Protein AF-W2S286-F1 (afdb_monomer)

InterPro domains:
  IPR004127 Prefoldin alpha-like [PF02996] (29-148)
  IPR004127 Prefoldin alpha-like [TIGR00293] (18-147)
  IPR009053 Prefoldin [G3DSA:1.10.287.370] (14-150)
  IPR011599 Prefoldin alpha subunit, archaea-type [PTHR12674] (9-150)

Radius of gyration: 32.37 Å; Cα contacts (8 Å, |Δi|>4): 115; chains: 1; bounding box: 88×22×100 Å

Sequence (169 aa):
MAQPSGQQQSVPLTSLPLQQLSQLQSRLSSELEHLSASYQRLRAAQSRFKDCIRSIKDGVESKTPENPLLIPLTPSLYVPARPPPSKPVTVLVDIGTGFYVEKSTSDATKFYDGKIEDLTKNLTQIEEVVRQKTDTLRAVEDGMRRKVVAGEGQDGGQAGRGAGDEGGD

Solvent-accessible surface area (backbone atoms only — not comparable to full-atom values): 10343 Å² total; per-residue (Å²): 139,86,82,82,80,81,76,84,74,79,76,58,71,84,78,57,56,68,71,59,52,51,54,50,45,55,51,51,53,52,52,48,52,56,49,51,56,48,48,53,52,53,51,53,50,40,50,52,40,53,50,52,43,48,44,44,50,66,54,51,72,67,47,44,91,93,46,51,36,71,44,71,82,47,102,87,42,69,46,80,44,65,83,61,95,90,55,85,74,66,42,78,42,78,80,54,98,89,44,70,44,82,31,47,58,69,57,46,39,54,52,38,52,51,53,40,52,54,49,48,55,53,46,56,52,49,53,52,52,49,49,55,51,52,54,51,45,51,54,49,53,54,42,47,53,54,49,52,61,59,53,62,69,70,75,77,80,83,86,83,82,78,85,84,82,83,85,88,134

Organism: Cyphellophora europaea (strain CBS 101466) (NCBI:txid1220924)

Secondary structure (DSSP, 8-state):
-PPPPPP-----TTTS-HHHHHHHHHHHHHHHHHHHHHHHHHHHHHHHHHHHHHHHIIIIIT-BTTBPEEEEEETTEEEEE---TTS--EEEEEEETTEEEEEEHHHHHHHHHHHHHHHHHHHHHHHHHHHHHHHHHHHHHHHHHHHHHHHHTSSSSSS----------

Structure (mmCIF, N/CA/C/O backbone):
data_AF-W2S286-F1
#
_entry.id   AF-W2S286-F1
#
loop_
_atom_site.group_PDB
_atom_site.id
_atom_site.type_symbol
_atom_site.label_atom_id
_atom_site.label_alt_id
_atom_site.label_comp_id
_atom_site.label_asym_id
_atom_site.label_entity_id
_atom_site.label_seq_id
_atom_site.pdbx_PDB_ins_code
_atom_site.Cartn_x
_atom_site.Cartn_y
_atom_site.Cartn_z
_atom_site.occupancy
_atom_site.B_iso_or_equiv
_atom_site.auth_seq_id
_atom_site.auth_comp_id
_atom_site.auth_asym_id
_atom_site.auth_atom_id
_atom_site.pdbx_PDB_model_num
ATOM 1 N N . MET A 1 1 ? 19.240 2.593 47.891 1.00 45.47 1 MET A N 1
ATOM 2 C CA . MET A 1 1 ? 17.801 2.575 48.230 1.00 45.47 1 MET A CA 1
ATOM 3 C C . MET A 1 1 ? 17.025 2.602 46.921 1.00 45.47 1 MET A C 1
ATOM 5 O O . MET A 1 1 ? 17.075 3.610 46.232 1.00 45.47 1 MET A O 1
ATOM 9 N N . ALA A 1 2 ? 16.441 1.469 46.526 1.00 41.22 2 ALA A N 1
ATOM 10 C CA . ALA A 1 2 ? 15.731 1.289 45.258 1.00 41.22 2 ALA A CA 1
ATOM 11 C C . ALA A 1 2 ? 14.219 1.435 45.487 1.00 41.22 2 ALA A C 1
ATOM 13 O O . ALA A 1 2 ? 13.681 0.814 46.402 1.00 41.22 2 ALA A O 1
ATOM 14 N N . GLN A 1 3 ? 13.555 2.270 44.687 1.00 45.91 3 GLN A N 1
ATOM 15 C CA . GLN A 1 3 ? 12.097 2.411 44.685 1.00 45.91 3 GLN A CA 1
ATOM 16 C C . GLN A 1 3 ? 11.481 1.305 43.812 1.00 45.91 3 GLN A C 1
ATOM 18 O O . GLN A 1 3 ? 12.006 1.047 42.725 1.00 45.91 3 GLN A O 1
ATOM 23 N N . PRO A 1 4 ? 10.399 0.643 44.254 1.00 49.09 4 PRO A N 1
ATOM 24 C CA . PRO A 1 4 ? 9.744 -0.388 43.469 1.00 49.09 4 PRO A CA 1
ATOM 25 C C . PRO A 1 4 ? 8.912 0.241 42.346 1.00 49.09 4 PRO A C 1
ATOM 27 O O . PRO A 1 4 ? 8.213 1.236 42.529 1.00 49.09 4 PRO A O 1
ATOM 30 N N . SER A 1 5 ? 9.017 -0.364 41.169 1.00 45.06 5 SER A N 1
ATOM 31 C CA . SER A 1 5 ? 8.290 -0.028 39.950 1.00 45.06 5 SER A CA 1
ATOM 32 C C . SER A 1 5 ? 6.776 -0.116 40.171 1.00 45.06 5 SER A C 1
ATOM 34 O O . SER A 1 5 ? 6.273 -1.127 40.659 1.00 45.06 5 SER A O 1
ATOM 36 N N . GLY A 1 6 ? 6.051 0.944 39.803 1.00 42.72 6 GLY A N 1
ATOM 37 C CA . GLY A 1 6 ? 4.594 0.990 39.863 1.00 42.72 6 GLY A CA 1
ATOM 38 C C . GLY A 1 6 ? 3.970 -0.106 39.002 1.00 42.72 6 GLY A C 1
ATOM 39 O O . GLY A 1 6 ? 4.143 -0.129 37.784 1.00 42.72 6 GLY A O 1
ATOM 40 N N . GLN A 1 7 ? 3.240 -1.012 39.649 1.00 43.69 7 GLN A N 1
ATOM 41 C CA . GLN A 1 7 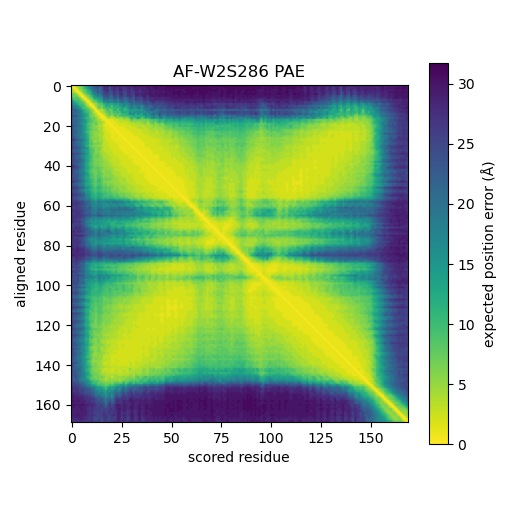? 2.336 -1.942 38.986 1.00 43.69 7 GLN A CA 1
ATOM 42 C C . GLN A 1 7 ? 1.332 -1.136 38.157 1.00 43.69 7 GLN A C 1
ATOM 44 O O . GLN A 1 7 ? 0.600 -0.306 38.697 1.00 43.69 7 GLN A O 1
ATOM 49 N N . GLN A 1 8 ? 1.292 -1.386 36.848 1.00 43.81 8 GLN A N 1
ATOM 50 C CA . GLN A 1 8 ? 0.193 -0.959 35.989 1.00 43.81 8 GLN A CA 1
ATOM 51 C C . GLN A 1 8 ? -1.094 -1.596 36.521 1.00 43.81 8 GLN A C 1
ATOM 53 O O . GLN A 1 8 ? -1.390 -2.759 36.257 1.00 43.81 8 GLN A O 1
ATOM 58 N N . GLN A 1 9 ? -1.839 -0.842 37.325 1.00 44.47 9 GLN A N 1
ATOM 59 C CA . GLN A 1 9 ? -3.163 -1.236 37.778 1.00 44.47 9 GLN A CA 1
ATOM 60 C C . GLN A 1 9 ? -4.091 -1.237 36.562 1.00 44.47 9 GLN A C 1
ATOM 62 O O . GLN A 1 9 ? -4.488 -0.185 36.062 1.00 44.47 9 GLN A O 1
ATOM 67 N N . SER A 1 10 ? -4.425 -2.427 36.064 1.00 51.88 10 SER A N 1
ATOM 68 C CA . SER A 1 10 ? -5.508 -2.609 35.104 1.00 51.88 10 SER A CA 1
ATOM 69 C C . SER A 1 10 ? -6.812 -2.190 35.784 1.00 51.88 10 SER A C 1
ATOM 71 O O . SER A 1 10 ? -7.353 -2.932 36.605 1.00 51.88 10 SER A O 1
ATOM 73 N N . VAL A 1 11 ? -7.287 -0.976 35.504 1.00 61.09 11 VAL A N 1
ATOM 74 C CA . VAL A 1 11 ? -8.554 -0.482 36.050 1.00 61.09 11 VAL A CA 1
ATOM 75 C C . VAL A 1 11 ? -9.685 -1.317 35.438 1.00 61.09 11 VAL A C 1
ATOM 77 O O . VAL A 1 11 ? -9.845 -1.306 34.215 1.00 61.09 11 VAL A O 1
ATOM 80 N N . PRO A 1 12 ? -10.458 -2.072 36.237 1.00 66.75 12 PRO A N 1
ATOM 81 C CA . PRO A 1 12 ? -11.530 -2.896 35.703 1.00 66.75 12 PRO A CA 1
ATOM 82 C C . PRO A 1 12 ? -12.611 -2.002 35.088 1.00 66.75 12 PRO A C 1
ATOM 84 O O . PRO A 1 12 ? -13.113 -1.087 35.731 1.00 66.75 12 PRO A O 1
ATOM 87 N N . LEU A 1 13 ? -13.014 -2.284 33.847 1.00 61.56 13 LEU A N 1
ATOM 88 C CA . LEU A 1 13 ? -14.015 -1.491 33.112 1.00 61.56 13 LEU A CA 1
ATOM 89 C C . LEU A 1 13 ? -15.363 -1.373 33.857 1.00 61.56 13 LEU A C 1
ATOM 91 O O . LEU A 1 13 ? -16.129 -0.439 33.631 1.00 61.56 13 LEU A O 1
ATOM 95 N N . THR A 1 14 ? -15.643 -2.292 34.784 1.00 65.12 14 THR A N 1
ATOM 96 C CA . THR A 1 14 ? -16.825 -2.282 35.656 1.00 65.12 14 THR A CA 1
ATOM 97 C C . THR A 1 14 ? -16.778 -1.217 36.755 1.00 65.12 14 THR A C 1
ATOM 99 O O . THR A 1 14 ? -17.837 -0.830 37.253 1.00 65.12 14 THR A O 1
ATOM 102 N N . SER A 1 15 ? -15.608 -0.684 37.124 1.00 68.94 15 SER A N 1
ATOM 103 C CA . SER A 1 15 ? -15.496 0.375 38.139 1.00 68.94 15 SER A CA 1
ATOM 104 C C . SER A 1 15 ? -15.662 1.789 37.568 1.00 68.94 15 SER A C 1
ATOM 106 O O . SER A 1 15 ? -15.934 2.718 38.325 1.00 68.94 15 SER A O 1
ATOM 108 N N . LEU A 1 16 ? -15.585 1.967 36.243 1.00 74.94 16 LEU A N 1
ATOM 109 C CA . LEU A 1 16 ? -15.643 3.286 35.599 1.00 74.94 16 LEU A CA 1
ATOM 110 C C . LEU A 1 16 ? -17.082 3.839 35.506 1.00 74.94 16 LEU A C 1
ATOM 112 O O . LEU A 1 16 ? -17.997 3.095 35.147 1.00 74.94 16 LEU A O 1
ATOM 116 N N . PRO A 1 17 ? -17.334 5.130 35.791 1.00 80.19 17 PRO A N 1
ATOM 117 C CA . PRO A 1 17 ? -18.625 5.779 35.558 1.00 80.19 17 PRO A CA 1
ATOM 118 C C . PRO A 1 17 ? -19.064 5.707 34.088 1.00 80.19 17 PRO A C 1
ATOM 120 O O . PRO A 1 17 ? -18.231 5.762 33.183 1.00 80.19 17 PRO A O 1
ATOM 123 N N . LEU A 1 18 ? -20.380 5.673 33.841 1.00 81.94 18 LEU A N 1
ATOM 124 C CA . LEU A 1 18 ? -20.951 5.586 32.488 1.00 81.94 18 LEU A CA 1
ATOM 125 C C . LEU A 1 18 ? -20.439 6.701 31.557 1.00 81.94 18 LEU A C 1
ATOM 127 O O . LEU A 1 18 ? -20.131 6.450 30.394 1.00 81.94 18 LEU A O 1
ATOM 131 N N . GLN A 1 19 ? -20.257 7.909 32.094 1.00 84.69 19 GLN A N 1
ATOM 132 C CA . GLN A 1 19 ? -19.736 9.049 31.340 1.00 84.69 19 GLN A CA 1
ATOM 133 C C . GLN A 1 19 ? -18.295 8.833 30.848 1.00 84.69 19 GLN A C 1
ATOM 135 O O . GLN A 1 19 ? -17.967 9.205 29.724 1.00 84.69 19 GLN A O 1
ATOM 140 N N . GLN A 1 20 ? -17.439 8.193 31.653 1.00 84.75 20 GLN A N 1
ATOM 141 C CA . GLN A 1 20 ? -16.059 7.885 31.259 1.00 84.75 20 GLN A CA 1
ATOM 142 C C . GLN A 1 20 ? -16.012 6.773 30.205 1.00 84.75 20 GLN A C 1
ATOM 144 O O . GLN A 1 20 ? -15.203 6.836 29.281 1.00 84.75 20 GLN A O 1
ATOM 149 N N . LEU A 1 21 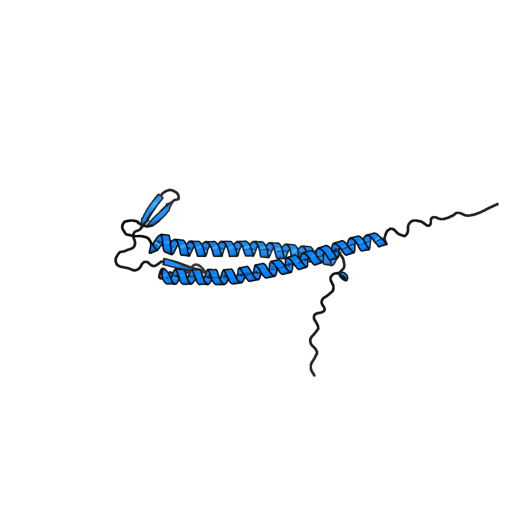? -16.913 5.790 30.298 1.00 85.19 21 LEU A N 1
ATOM 150 C CA . LEU A 1 21 ? -17.038 4.742 29.284 1.00 85.19 21 LEU A CA 1
ATOM 151 C C . LEU A 1 21 ? -17.507 5.308 27.933 1.00 85.19 21 LEU A C 1
ATOM 153 O O . LEU A 1 21 ? -16.978 4.909 26.902 1.00 85.19 21 LEU A O 1
ATOM 157 N N . SER A 1 22 ? -18.416 6.289 27.935 1.00 87.81 22 SER A N 1
ATOM 158 C CA . SER A 1 22 ? -18.890 6.964 26.714 1.00 87.81 22 SER A CA 1
ATOM 159 C C . SER A 1 22 ? -17.772 7.751 26.022 1.00 87.81 22 SER A C 1
ATOM 161 O O . SER A 1 22 ? -17.562 7.641 24.813 1.00 87.81 22 SER A O 1
ATOM 163 N N . GLN A 1 23 ? -16.974 8.486 26.802 1.00 90.69 23 GLN A N 1
ATOM 164 C CA . GLN A 1 23 ? -15.796 9.188 26.283 1.00 90.69 23 GLN A CA 1
ATOM 165 C C . GLN A 1 23 ? -14.761 8.214 25.703 1.00 90.69 23 GLN A C 1
ATOM 167 O O . GLN A 1 23 ? -14.206 8.466 24.631 1.00 90.69 23 GLN A O 1
ATOM 172 N N . LEU A 1 24 ? -14.523 7.086 26.383 1.00 90.56 24 LEU A N 1
ATOM 173 C CA . LEU A 1 24 ? -13.614 6.046 25.908 1.00 90.56 24 LEU A CA 1
ATOM 174 C C . LEU A 1 24 ? -14.119 5.393 24.614 1.00 90.56 24 LEU A C 1
ATOM 176 O O . LEU A 1 24 ? -13.327 5.206 23.693 1.00 90.56 24 LEU A O 1
ATOM 180 N N . GLN A 1 25 ? -15.418 5.099 24.520 1.00 91.38 25 GLN A N 1
ATOM 181 C CA . GLN A 1 25 ? -16.049 4.572 23.309 1.00 91.38 25 GLN A CA 1
ATOM 182 C C . GLN A 1 25 ? -15.828 5.520 22.123 1.00 91.38 25 GLN A C 1
ATOM 184 O O . GLN A 1 25 ? -15.304 5.099 21.097 1.00 91.38 25 GLN A O 1
ATOM 189 N N . SER A 1 26 ? -16.154 6.808 22.281 1.00 93.56 26 SER A N 1
ATOM 190 C CA . SER A 1 26 ? -15.985 7.820 21.228 1.00 93.56 26 SER A CA 1
ATOM 191 C C . SER A 1 26 ? -14.535 7.912 20.738 1.00 93.56 26 SER A C 1
ATOM 193 O O . SER A 1 26 ? -14.268 7.882 19.533 1.00 93.56 26 SER A O 1
ATOM 195 N N . ARG A 1 27 ? -13.576 7.925 21.672 1.00 93.56 27 ARG A N 1
ATOM 196 C CA . ARG A 1 27 ? -12.146 7.929 21.347 1.00 93.56 27 ARG A CA 1
ATOM 197 C C . ARG A 1 27 ? -11.726 6.680 20.571 1.00 93.56 27 ARG A C 1
ATOM 199 O O . ARG A 1 27 ? -11.043 6.802 19.558 1.00 93.56 27 ARG A O 1
ATOM 206 N N . LEU A 1 28 ? -12.116 5.494 21.037 1.00 93.94 28 LEU A N 1
ATOM 207 C CA . LEU A 1 28 ? -11.775 4.231 20.378 1.00 93.94 28 LEU A CA 1
ATOM 208 C C . LEU A 1 28 ? -12.375 4.150 18.969 1.00 93.94 28 LEU A C 1
ATOM 210 O O . LEU A 1 28 ? -11.688 3.708 18.051 1.00 93.94 28 LEU A O 1
ATOM 214 N N . SER A 1 29 ? -13.606 4.629 18.779 1.00 93.25 29 SER A N 1
ATOM 215 C CA . SER A 1 29 ? -14.253 4.700 17.465 1.00 93.25 29 SER A CA 1
ATOM 216 C C . SER A 1 29 ? -13.501 5.619 16.500 1.00 93.25 29 SER A C 1
ATOM 218 O O . SER A 1 29 ? -13.201 5.209 15.380 1.00 93.25 29 SER A O 1
ATOM 220 N N . SER A 1 30 ? -13.123 6.824 16.942 1.00 96.00 30 SER A N 1
ATOM 221 C CA . SER A 1 30 ? -12.327 7.754 16.128 1.00 96.00 30 SER A CA 1
ATOM 222 C C . SER A 1 30 ? -10.953 7.171 15.776 1.00 96.00 30 SER A C 1
ATOM 224 O O . SER A 1 30 ? -10.529 7.220 14.622 1.00 96.00 30 SER A O 1
ATOM 226 N N . GLU A 1 31 ? -10.264 6.550 16.738 1.00 95.06 31 GLU A N 1
ATOM 227 C CA . GLU A 1 31 ? -8.978 5.895 16.482 1.00 95.06 31 GLU A CA 1
ATOM 228 C C . GLU A 1 31 ? -9.113 4.747 15.464 1.00 95.06 31 GLU A C 1
ATOM 230 O O . GLU A 1 31 ? -8.276 4.626 14.568 1.00 95.06 31 GLU A O 1
ATOM 235 N N . LEU A 1 32 ? -10.170 3.931 15.552 1.00 95.50 32 LEU A N 1
ATOM 236 C CA . LEU A 1 32 ? -10.440 2.863 14.583 1.00 95.50 32 LEU A CA 1
ATOM 237 C C . LEU A 1 32 ? -10.700 3.406 13.175 1.00 95.50 32 LEU A C 1
ATOM 239 O O . LEU A 1 32 ? -10.174 2.852 12.207 1.00 95.50 32 LEU A O 1
ATOM 243 N N . GLU A 1 33 ? -11.451 4.499 13.045 1.00 95.44 33 GLU A N 1
ATOM 244 C CA . GLU A 1 33 ? -11.685 5.159 11.758 1.00 95.44 33 GLU A CA 1
ATOM 245 C C . GLU A 1 33 ? -10.368 5.659 11.142 1.00 95.44 33 GLU A C 1
ATOM 247 O O . GLU A 1 33 ? -10.063 5.370 9.980 1.00 95.44 33 GLU A O 1
ATOM 252 N N . HIS A 1 34 ? -9.528 6.323 11.941 1.00 95.81 34 HIS A N 1
ATOM 253 C CA . HIS A 1 34 ? -8.212 6.787 11.505 1.00 95.81 34 HIS A CA 1
ATOM 254 C C . HIS A 1 34 ? -7.286 5.639 11.075 1.00 95.81 34 HIS A C 1
ATOM 256 O O . HIS A 1 34 ? -6.588 5.752 10.056 1.00 95.81 34 HIS A O 1
ATOM 262 N N . LEU A 1 35 ? -7.268 4.528 11.819 1.00 95.00 35 LEU A N 1
ATOM 263 C CA . LEU A 1 35 ? -6.467 3.352 11.469 1.00 95.00 35 LEU A CA 1
ATOM 264 C C . LEU A 1 35 ? -6.987 2.681 10.195 1.00 95.00 35 LEU A C 1
ATOM 266 O O . LEU A 1 35 ? -6.186 2.352 9.322 1.00 95.00 35 LEU A O 1
ATOM 270 N N . SER A 1 36 ? -8.305 2.552 10.042 1.00 92.19 36 SER A N 1
ATOM 271 C CA . SER A 1 36 ? -8.932 1.994 8.839 1.00 92.19 36 SER A CA 1
ATOM 272 C C . SER A 1 36 ? -8.608 2.827 7.593 1.00 92.19 36 SER A C 1
ATOM 274 O O . SER A 1 36 ? -8.134 2.299 6.584 1.00 92.19 36 SER A O 1
ATOM 276 N N . ALA A 1 37 ? -8.732 4.156 7.674 1.00 94.69 37 ALA A N 1
ATOM 277 C CA . ALA A 1 37 ? -8.355 5.051 6.580 1.00 94.69 37 ALA A CA 1
ATOM 278 C C . ALA A 1 37 ? -6.855 4.962 6.238 1.00 94.69 37 ALA A C 1
ATOM 280 O O . ALA A 1 37 ? -6.451 5.069 5.077 1.00 94.69 37 ALA A O 1
ATOM 281 N N . SER A 1 38 ? -5.999 4.765 7.241 1.00 95.25 38 SER A N 1
ATOM 282 C CA . SER A 1 38 ? -4.554 4.590 7.042 1.00 95.25 38 SER A CA 1
ATOM 283 C C . SER A 1 38 ? -4.225 3.245 6.395 1.00 95.25 38 SER A C 1
ATOM 285 O O . SER A 1 38 ? -3.426 3.207 5.459 1.00 95.25 38 SER A O 1
ATOM 287 N N . TYR A 1 39 ? -4.905 2.174 6.805 1.00 95.06 39 TYR A N 1
ATOM 288 C CA . TYR A 1 39 ? -4.810 0.856 6.184 1.00 95.06 39 TYR A CA 1
ATOM 289 C C . TYR A 1 39 ? -5.135 0.919 4.687 1.00 95.06 39 TYR A C 1
ATOM 291 O O . TYR A 1 39 ? -4.338 0.473 3.862 1.00 95.06 39 TYR A O 1
ATOM 299 N N . GLN A 1 40 ? -6.254 1.552 4.317 1.00 95.31 40 GLN A N 1
ATOM 300 C CA . GLN A 1 40 ? -6.654 1.680 2.911 1.00 95.31 40 GLN A CA 1
ATOM 301 C C . GLN A 1 40 ? -5.621 2.448 2.078 1.00 95.31 40 GLN A C 1
ATOM 303 O O . GLN A 1 40 ? -5.278 2.032 0.970 1.00 95.31 40 GLN A O 1
ATOM 308 N N . ARG A 1 41 ? -5.057 3.535 2.623 1.00 95.12 41 ARG A N 1
ATOM 309 C CA . ARG A 1 41 ? -3.997 4.305 1.949 1.00 95.12 41 ARG A CA 1
ATOM 310 C C . ARG A 1 41 ? -2.734 3.473 1.719 1.00 95.12 41 ARG A C 1
ATOM 312 O O . ARG A 1 41 ? -2.195 3.481 0.613 1.00 95.12 41 ARG A O 1
ATOM 319 N N . LEU A 1 42 ? -2.283 2.725 2.726 1.00 95.31 42 LEU A N 1
ATOM 320 C CA . LEU A 1 42 ? -1.110 1.852 2.606 1.00 95.31 42 LEU A CA 1
ATOM 321 C C . LEU A 1 42 ? -1.364 0.692 1.638 1.00 95.31 42 LEU A C 1
ATOM 323 O O . LEU A 1 42 ? -0.485 0.336 0.852 1.00 95.31 42 LEU A O 1
ATOM 327 N N . ARG A 1 43 ? -2.581 0.140 1.629 1.00 95.50 43 ARG A N 1
ATOM 328 C CA . ARG A 1 43 ? -2.966 -0.917 0.694 1.00 95.50 43 ARG A CA 1
ATOM 329 C C . ARG A 1 43 ? -2.982 -0.420 -0.750 1.00 95.50 43 ARG A C 1
ATOM 331 O O . ARG A 1 43 ? -2.455 -1.099 -1.631 1.00 95.50 43 ARG A O 1
ATOM 338 N N . ALA A 1 44 ? -3.516 0.777 -0.985 1.00 96.06 44 ALA A N 1
ATOM 339 C CA . ALA A 1 44 ? -3.477 1.421 -2.293 1.00 96.06 44 ALA A CA 1
ATOM 340 C C . ALA A 1 44 ? -2.033 1.682 -2.757 1.00 96.06 44 ALA A C 1
ATOM 342 O O . ALA A 1 44 ? -1.702 1.400 -3.908 1.00 96.06 44 ALA A O 1
ATOM 343 N N . ALA A 1 45 ? -1.153 2.149 -1.864 1.00 95.06 45 ALA A N 1
ATOM 344 C CA . ALA A 1 45 ? 0.270 2.324 -2.167 1.00 95.06 45 ALA A CA 1
ATOM 345 C C . ALA A 1 45 ? 0.951 0.994 -2.541 1.00 95.06 45 ALA A C 1
ATOM 347 O O . ALA A 1 45 ? 1.680 0.932 -3.529 1.00 95.06 45 ALA A O 1
ATOM 348 N N . GLN A 1 46 ? 0.651 -0.089 -1.816 1.00 95.81 46 GLN A N 1
ATOM 349 C CA . GLN A 1 46 ? 1.171 -1.420 -2.134 1.00 95.81 46 GLN A CA 1
ATOM 350 C C . GLN A 1 46 ? 0.727 -1.886 -3.530 1.00 95.81 46 GLN A C 1
ATOM 352 O O . GLN A 1 46 ? 1.532 -2.450 -4.270 1.00 95.81 46 GLN A O 1
ATOM 357 N N . SER A 1 47 ? -0.537 -1.643 -3.903 1.00 96.81 47 SER A N 1
ATOM 358 C CA . SER A 1 47 ? -1.033 -1.954 -5.251 1.00 96.81 47 SER A CA 1
ATOM 359 C C . SER A 1 47 ? -0.256 -1.184 -6.312 1.00 96.81 47 SER A C 1
ATOM 361 O O . SER A 1 47 ? 0.240 -1.790 -7.254 1.00 96.81 47 SER A O 1
ATOM 363 N N . ARG A 1 48 ? -0.050 0.124 -6.110 1.00 96.19 48 ARG A N 1
ATOM 364 C CA . ARG A 1 48 ? 0.709 0.957 -7.052 1.00 96.19 48 ARG A CA 1
ATOM 365 C C . ARG A 1 48 ? 2.136 0.452 -7.255 1.00 96.19 48 ARG A C 1
ATOM 367 O O . ARG A 1 48 ? 2.592 0.402 -8.388 1.00 96.19 48 ARG A O 1
ATOM 374 N N . PHE A 1 49 ? 2.830 0.017 -6.201 1.00 95.81 49 PHE A N 1
ATOM 375 C CA . PHE A 1 49 ? 4.171 -0.564 -6.357 1.00 95.81 49 PHE A CA 1
ATOM 376 C C . PHE A 1 49 ? 4.160 -1.895 -7.118 1.00 95.81 49 PHE A C 1
ATOM 378 O O . PHE A 1 49 ? 5.049 -2.136 -7.934 1.00 95.81 49 PHE A O 1
ATOM 385 N N . LYS A 1 50 ? 3.136 -2.736 -6.925 1.00 95.94 50 LYS A N 1
ATOM 386 C CA . LYS A 1 50 ? 2.953 -3.954 -7.736 1.00 95.94 50 LYS A CA 1
ATOM 387 C C . LYS A 1 50 ? 2.707 -3.615 -9.207 1.00 95.94 50 LYS A C 1
ATOM 389 O O . LYS A 1 50 ? 3.263 -4.277 -10.083 1.00 95.94 50 LYS A O 1
ATOM 394 N N . ASP A 1 51 ? 1.928 -2.572 -9.474 1.00 95.44 51 ASP A N 1
ATOM 395 C CA . ASP A 1 51 ? 1.662 -2.089 -10.829 1.00 95.44 51 ASP A CA 1
ATOM 396 C C . ASP A 1 51 ? 2.927 -1.504 -11.479 1.00 95.44 51 ASP A C 1
ATOM 398 O O . ASP A 1 51 ? 3.163 -1.738 -12.664 1.00 95.44 51 ASP A O 1
ATOM 402 N N . CYS A 1 52 ? 3.798 -0.829 -10.716 1.00 94.06 52 CYS A N 1
ATOM 403 C CA . CYS A 1 52 ? 5.114 -0.390 -11.195 1.00 94.06 52 CYS A CA 1
ATOM 404 C C . CYS A 1 52 ? 5.986 -1.577 -11.629 1.00 94.06 52 CYS A C 1
ATOM 406 O O . CYS A 1 52 ? 6.566 -1.539 -12.712 1.00 94.06 52 CYS A O 1
ATOM 408 N N . ILE A 1 53 ? 6.037 -2.655 -10.838 1.00 94.38 53 ILE A N 1
ATOM 409 C CA . ILE A 1 53 ? 6.791 -3.869 -11.200 1.00 94.38 53 ILE A CA 1
ATOM 410 C C . ILE A 1 53 ? 6.238 -4.492 -12.486 1.00 94.38 53 ILE A C 1
ATOM 412 O O . ILE A 1 53 ? 7.011 -4.837 -13.381 1.00 94.38 53 ILE A O 1
ATOM 416 N N . ARG A 1 54 ? 4.909 -4.615 -12.608 1.00 93.38 54 ARG A N 1
ATOM 417 C CA . ARG A 1 54 ? 4.271 -5.106 -13.843 1.00 93.38 54 ARG A CA 1
ATOM 418 C C . ARG A 1 54 ? 4.594 -4.210 -15.034 1.00 93.38 54 ARG A C 1
ATOM 420 O O . ARG A 1 54 ? 4.947 -4.710 -16.092 1.00 93.38 54 ARG A O 1
ATOM 427 N N . SER A 1 55 ? 4.554 -2.893 -14.845 1.00 90.75 55 SER A N 1
ATOM 428 C CA . SER A 1 55 ? 4.876 -1.917 -15.891 1.00 90.75 55 SER A CA 1
ATOM 429 C C . SER A 1 55 ? 6.327 -2.027 -16.362 1.00 90.75 55 SER A C 1
ATOM 431 O O . SER A 1 55 ? 6.588 -1.864 -17.548 1.00 90.75 55 SER A O 1
ATOM 433 N N . ILE A 1 56 ? 7.270 -2.350 -15.474 1.00 90.44 56 ILE A N 1
ATOM 434 C CA . ILE A 1 56 ? 8.666 -2.606 -15.855 1.00 90.44 56 ILE A CA 1
ATOM 435 C C . ILE A 1 56 ? 8.763 -3.900 -16.677 1.00 90.44 56 ILE A C 1
ATOM 437 O O . ILE A 1 56 ? 9.288 -3.881 -17.788 1.00 90.44 56 ILE A O 1
ATOM 441 N N . LYS A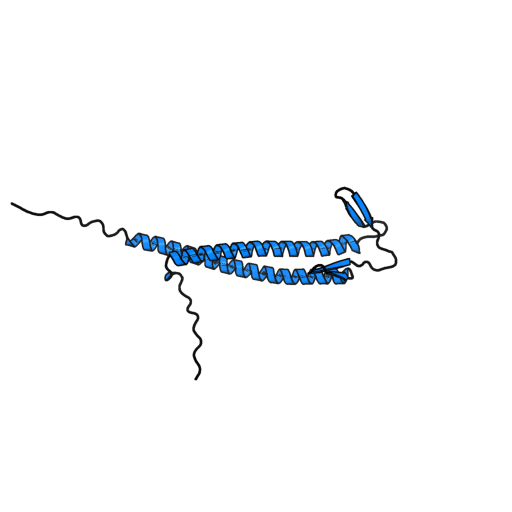 1 57 ? 8.206 -5.008 -16.179 1.00 88.25 57 LYS A N 1
ATOM 442 C CA . LYS A 1 57 ? 8.299 -6.320 -16.844 1.00 88.25 57 LYS A CA 1
ATOM 443 C C . LYS A 1 57 ? 7.584 -6.338 -18.199 1.00 88.25 57 LYS A C 1
ATOM 445 O O . LYS A 1 57 ? 8.175 -6.648 -19.232 1.00 88.25 57 LYS A O 1
ATOM 450 N N . ASP A 1 58 ? 6.319 -5.934 -18.214 1.00 85.00 58 ASP A N 1
ATOM 451 C CA . ASP A 1 58 ? 5.459 -6.027 -19.395 1.00 85.00 58 ASP A CA 1
ATOM 452 C C . ASP A 1 58 ? 5.596 -4.795 -20.297 1.00 85.00 58 ASP A C 1
ATOM 454 O O . ASP A 1 58 ? 5.470 -4.883 -21.519 1.00 85.00 58 ASP A O 1
ATOM 458 N N . GLY A 1 59 ? 5.844 -3.623 -19.718 1.00 79.50 59 GLY A N 1
ATOM 459 C CA . GLY A 1 59 ? 5.914 -2.362 -20.454 1.00 79.50 59 GLY A CA 1
ATOM 460 C C . GLY A 1 59 ? 7.303 -2.031 -20.986 1.00 79.50 59 GLY A C 1
ATOM 461 O O . GLY A 1 59 ? 7.393 -1.324 -21.985 1.00 79.50 59 GLY A O 1
ATOM 462 N N . VAL A 1 60 ? 8.371 -2.541 -20.368 1.00 80.62 60 VAL A N 1
ATOM 463 C CA . VAL A 1 60 ? 9.749 -2.172 -20.723 1.00 80.62 60 VAL A CA 1
ATOM 464 C C . VAL A 1 60 ? 10.547 -3.386 -21.187 1.00 80.62 60 VAL A C 1
ATOM 466 O O . VAL A 1 60 ? 11.035 -3.389 -22.314 1.00 80.62 60 VAL A O 1
ATOM 469 N N . GLU A 1 61 ? 10.642 -4.434 -20.366 1.00 79.88 61 GLU A N 1
ATOM 470 C CA . GLU A 1 61 ? 11.480 -5.607 -20.670 1.00 79.88 61 GLU A CA 1
ATOM 471 C C . GLU A 1 61 ? 10.917 -6.461 -21.815 1.00 79.88 61 GLU A C 1
ATOM 473 O O . GLU A 1 61 ? 11.679 -6.992 -22.618 1.00 79.88 61 GLU A O 1
ATOM 478 N N . SER A 1 62 ? 9.589 -6.567 -21.932 1.00 76.19 62 SER A N 1
ATOM 479 C CA . SER A 1 62 ? 8.944 -7.375 -22.980 1.00 76.19 62 SER A CA 1
ATOM 480 C C . SER A 1 62 ? 8.882 -6.703 -24.364 1.00 76.19 62 SER A C 1
ATOM 482 O O . SER A 1 62 ? 8.371 -7.294 -25.321 1.00 76.19 62 SER A O 1
ATOM 484 N N . LYS A 1 63 ? 9.353 -5.453 -24.491 1.00 78.31 63 LYS A N 1
ATOM 485 C CA . LYS A 1 63 ? 9.223 -4.667 -25.726 1.00 78.31 63 LYS A CA 1
ATOM 486 C C . LYS A 1 63 ? 10.393 -4.888 -26.668 1.00 78.31 63 LYS A C 1
ATOM 488 O O . LYS A 1 63 ? 11.557 -4.873 -26.283 1.00 78.31 63 LYS A O 1
ATOM 493 N N . THR A 1 64 ? 10.056 -5.053 -27.939 1.00 71.50 64 THR A N 1
ATOM 494 C CA . THR A 1 64 ? 10.997 -5.314 -29.029 1.00 71.50 64 THR A CA 1
ATOM 495 C C . THR A 1 64 ? 10.894 -4.201 -30.075 1.00 71.50 64 THR A C 1
ATOM 497 O O . THR A 1 64 ? 9.932 -3.430 -30.057 1.00 71.50 64 THR A O 1
ATOM 500 N N . PRO A 1 65 ? 11.841 -4.092 -31.023 1.00 71.12 65 PRO A N 1
ATOM 501 C CA . PRO A 1 65 ? 11.726 -3.136 -32.129 1.00 71.12 65 PRO A CA 1
ATOM 502 C C . PRO A 1 65 ? 10.424 -3.282 -32.942 1.00 71.12 65 PRO A C 1
ATOM 504 O O . PRO A 1 65 ? 9.890 -2.282 -33.423 1.00 71.12 65 PRO A O 1
ATOM 507 N N . GLU A 1 66 ? 9.906 -4.512 -33.035 1.00 77.44 66 GLU A N 1
ATOM 508 C CA . GLU A 1 66 ? 8.653 -4.882 -33.710 1.00 77.44 66 GLU A CA 1
ATOM 509 C C . GLU A 1 66 ? 7.400 -4.560 -32.868 1.00 77.44 66 GLU A C 1
ATOM 511 O O . GLU A 1 66 ? 6.312 -4.394 -33.412 1.00 77.44 66 GLU A O 1
ATOM 516 N N . ASN A 1 67 ? 7.542 -4.439 -31.542 1.00 81.88 67 ASN A N 1
ATOM 517 C CA . ASN A 1 67 ? 6.462 -4.117 -30.605 1.00 81.88 67 ASN A CA 1
ATOM 518 C C . ASN A 1 67 ? 6.853 -2.917 -29.721 1.00 81.88 67 ASN A C 1
ATOM 520 O O . ASN A 1 67 ? 7.271 -3.110 -28.572 1.00 81.88 67 ASN A O 1
ATOM 524 N N . PRO A 1 68 ? 6.764 -1.680 -30.250 1.00 83.81 68 PRO A N 1
ATOM 525 C CA . PRO A 1 68 ? 7.183 -0.483 -29.533 1.00 83.81 68 PRO A CA 1
ATOM 526 C C . PRO A 1 68 ? 6.288 -0.188 -28.323 1.00 83.81 68 PRO A C 1
ATOM 528 O O . PRO A 1 68 ? 5.095 -0.493 -28.306 1.00 83.81 68 PRO A O 1
ATOM 531 N N . LEU A 1 69 ? 6.855 0.475 -27.316 1.00 86.50 69 LEU A N 1
ATOM 532 C CA . LEU A 1 69 ? 6.102 0.993 -26.178 1.00 86.50 69 LEU A CA 1
ATOM 533 C C . LEU A 1 69 ? 5.301 2.222 -26.616 1.00 86.50 69 LEU A C 1
ATOM 535 O O . LEU A 1 69 ? 5.875 3.172 -27.130 1.00 86.50 69 LEU A O 1
ATOM 539 N N . LEU A 1 70 ? 3.988 2.245 -26.403 1.00 88.50 70 LEU A N 1
ATOM 540 C CA . LEU A 1 70 ? 3.170 3.421 -26.707 1.00 88.50 70 LEU A CA 1
ATOM 541 C C . LEU A 1 70 ? 3.093 4.342 -25.489 1.00 88.50 70 LEU A C 1
ATOM 543 O O . LEU A 1 70 ? 2.575 3.948 -24.445 1.00 88.50 70 LEU A O 1
ATOM 547 N N . ILE A 1 71 ? 3.582 5.572 -25.634 1.00 88.69 71 ILE A N 1
ATOM 548 C CA . ILE A 1 71 ? 3.547 6.589 -24.581 1.00 88.69 71 ILE A CA 1
ATOM 549 C C . ILE A 1 71 ? 2.403 7.569 -24.878 1.00 88.69 71 ILE A C 1
ATOM 551 O O . ILE A 1 71 ? 2.387 8.156 -25.965 1.00 88.69 71 ILE A O 1
ATOM 555 N N . PRO A 1 72 ? 1.445 7.765 -23.954 1.00 92.19 72 PRO A N 1
ATOM 556 C CA . PRO A 1 72 ? 0.392 8.758 -24.129 1.00 92.19 72 PRO A CA 1
ATOM 557 C C . PRO A 1 72 ? 0.966 10.177 -24.031 1.00 92.19 72 PRO A C 1
ATOM 559 O O . PRO A 1 72 ? 1.619 10.518 -23.047 1.00 92.19 72 PRO A O 1
ATOM 562 N N . LEU A 1 73 ? 0.686 11.018 -25.029 1.00 91.38 73 LEU A N 1
ATOM 563 C CA . LEU A 1 73 ? 0.900 12.470 -24.954 1.00 91.38 73 LEU A CA 1
ATOM 564 C C . LEU A 1 73 ? -0.348 13.191 -24.438 1.00 91.38 73 LEU A C 1
ATOM 566 O O . LEU A 1 73 ? -0.253 14.180 -23.717 1.00 91.38 73 LEU A O 1
ATOM 570 N N . THR A 1 74 ? -1.524 12.685 -24.812 1.00 94.56 74 THR A N 1
ATOM 571 C CA . THR A 1 74 ? -2.841 13.151 -24.363 1.00 94.56 74 THR A CA 1
ATOM 572 C C . THR A 1 74 ? -3.760 11.936 -24.178 1.00 94.56 74 THR A C 1
ATOM 574 O O . THR A 1 74 ? -3.393 10.837 -24.601 1.00 94.56 74 THR A O 1
ATOM 577 N N . PRO A 1 75 ? -4.973 12.090 -23.612 1.00 91.75 75 PRO A N 1
ATOM 578 C CA . P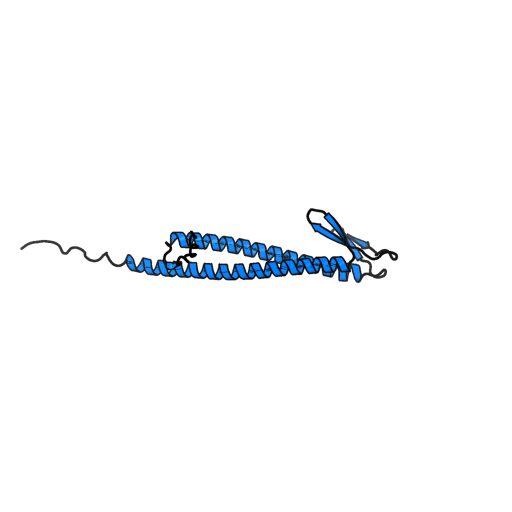RO A 1 75 ? -5.918 10.977 -23.476 1.00 91.75 75 PRO A CA 1
ATOM 579 C C . PRO A 1 75 ? -6.294 10.267 -24.790 1.00 91.75 75 PRO A C 1
ATOM 581 O O . PRO A 1 75 ? -6.841 9.169 -24.746 1.00 91.75 75 PRO A O 1
ATOM 584 N N . SER A 1 76 ? -6.027 10.872 -25.953 1.00 93.88 76 SER A N 1
ATOM 585 C CA . SER A 1 76 ? -6.385 10.316 -27.268 1.00 93.88 76 SER A CA 1
ATOM 586 C C . SER A 1 76 ? -5.212 10.226 -28.251 1.00 93.88 76 SER A C 1
ATOM 588 O O . SER A 1 76 ? -5.420 9.832 -29.395 1.00 93.88 76 SER A O 1
ATOM 590 N N . LEU A 1 77 ? -3.988 10.578 -27.840 1.00 95.44 77 LEU A N 1
ATOM 591 C CA . LEU A 1 77 ? -2.806 10.570 -28.705 1.00 95.44 77 LEU A CA 1
ATOM 592 C C . LEU A 1 77 ? -1.662 9.805 -28.043 1.00 95.44 77 LEU A C 1
ATOM 594 O O . LEU A 1 77 ? -1.219 10.162 -26.952 1.00 95.44 77 LEU A O 1
ATOM 598 N N . TYR A 1 78 ? -1.148 8.801 -28.748 1.00 93.56 78 TYR A N 1
ATOM 599 C CA . TYR A 1 78 ? -0.040 7.958 -28.308 1.00 93.56 78 TYR A CA 1
ATOM 600 C C . TYR A 1 78 ? 1.097 8.016 -29.325 1.00 93.56 78 TYR A C 1
ATOM 602 O O . TYR A 1 78 ? 0.855 8.022 -30.531 1.00 93.56 78 TYR A O 1
ATOM 610 N N . VAL A 1 79 ? 2.336 8.024 -28.838 1.00 92.56 79 VAL A N 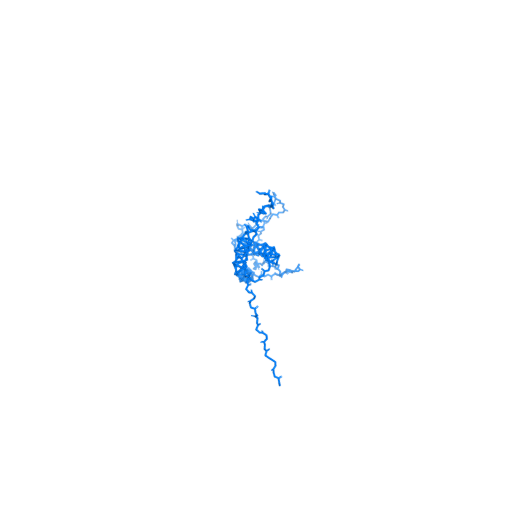1
ATOM 611 C CA . VAL A 1 79 ? 3.545 8.014 -29.670 1.00 92.56 79 VAL A CA 1
ATOM 612 C C . VAL A 1 79 ? 4.353 6.747 -29.386 1.00 92.56 79 VAL A C 1
ATOM 614 O O . VAL A 1 79 ? 4.544 6.401 -28.217 1.00 92.56 79 VAL A O 1
ATOM 617 N N . PRO A 1 80 ? 4.836 6.037 -30.421 1.00 89.06 80 PRO A N 1
ATOM 618 C CA . PRO A 1 80 ? 5.688 4.874 -30.233 1.00 89.06 80 PRO A CA 1
ATOM 619 C C . PRO A 1 80 ? 7.092 5.275 -29.765 1.00 89.06 80 PRO A C 1
ATOM 621 O O . PRO A 1 80 ? 7.780 6.069 -30.402 1.00 89.06 80 PRO A O 1
ATOM 624 N N . ALA A 1 81 ? 7.538 4.655 -28.683 1.00 84.00 81 ALA A N 1
ATOM 625 C CA . ALA A 1 81 ? 8.885 4.704 -28.149 1.00 84.00 81 ALA A CA 1
ATOM 626 C C . ALA A 1 81 ? 9.571 3.352 -28.369 1.00 84.00 81 ALA A C 1
ATOM 628 O O . ALA A 1 81 ? 9.029 2.288 -28.060 1.00 84.00 81 ALA A O 1
ATOM 629 N N . ARG A 1 82 ? 10.784 3.400 -28.921 1.00 80.06 82 ARG A N 1
ATOM 630 C CA . ARG A 1 82 ? 11.620 2.222 -29.162 1.00 80.06 82 ARG A CA 1
ATOM 631 C C . ARG A 1 82 ? 12.866 2.324 -28.289 1.00 80.06 82 ARG A C 1
ATOM 633 O O . ARG A 1 82 ? 13.531 3.361 -28.346 1.00 80.06 82 ARG A O 1
ATOM 640 N N . PRO 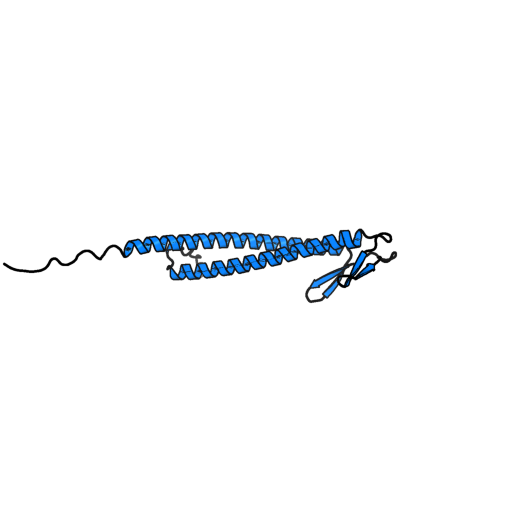A 1 83 ? 13.191 1.294 -27.493 1.00 70.44 83 PRO A N 1
ATOM 641 C CA . PRO A 1 83 ? 14.426 1.304 -26.729 1.00 70.44 83 PRO A CA 1
ATOM 642 C C . PRO A 1 83 ? 15.636 1.375 -27.680 1.00 70.44 83 PRO A C 1
ATOM 644 O O . PRO A 1 83 ? 15.618 0.748 -28.745 1.00 70.44 83 PRO A O 1
ATOM 647 N N . PRO A 1 84 ? 16.675 2.162 -27.344 1.00 68.81 84 PRO A N 1
ATOM 648 C CA . PRO A 1 84 ? 17.860 2.281 -28.181 1.00 68.81 84 PRO A CA 1
ATOM 649 C C . PRO A 1 84 ? 18.603 0.935 -28.250 1.00 68.81 84 PRO A C 1
ATOM 651 O O . PRO A 1 84 ? 18.821 0.311 -27.214 1.00 68.81 84 PRO A O 1
ATOM 654 N N . PRO A 1 85 ? 19.058 0.493 -29.436 1.00 66.75 85 PRO A N 1
ATOM 655 C CA . PRO A 1 85 ? 19.658 -0.834 -29.614 1.00 66.75 85 PRO A CA 1
ATOM 656 C C . PRO A 1 85 ? 21.018 -1.011 -28.916 1.00 66.75 85 PRO A C 1
ATOM 658 O O . PRO A 1 85 ? 21.477 -2.134 -28.744 1.00 66.75 85 PRO A O 1
ATOM 661 N N . SER A 1 86 ? 21.683 0.083 -28.533 1.00 66.94 86 SER A N 1
ATOM 662 C CA . SER A 1 86 ? 23.060 0.094 -28.023 1.00 66.94 86 SER A CA 1
ATOM 663 C C . SER A 1 86 ? 23.185 0.319 -26.513 1.00 66.94 86 SER A C 1
ATOM 665 O O . SER A 1 86 ? 24.307 0.378 -26.008 1.00 66.94 86 SER A O 1
ATOM 667 N N . LYS A 1 87 ? 22.073 0.470 -25.779 1.00 68.25 87 LYS A N 1
ATOM 668 C CA . LYS A 1 87 ? 22.092 0.716 -24.329 1.00 68.25 87 LYS A CA 1
ATOM 669 C C . LYS A 1 87 ? 21.086 -0.171 -23.598 1.00 68.25 87 LYS A C 1
ATOM 671 O O . LYS A 1 87 ? 19.993 -0.388 -24.119 1.00 68.25 87 LYS A O 1
ATOM 676 N N . PRO A 1 88 ? 21.424 -0.654 -22.389 1.00 74.25 88 PRO A N 1
ATOM 677 C CA . PRO A 1 88 ? 20.453 -1.329 -21.545 1.00 74.25 88 PRO A CA 1
ATOM 678 C C . PRO A 1 88 ? 19.331 -0.355 -21.190 1.00 74.25 88 PRO A C 1
ATOM 680 O O . PRO A 1 88 ? 19.575 0.832 -20.963 1.00 74.25 88 PRO A O 1
ATOM 683 N N . VAL A 1 89 ? 18.099 -0.857 -21.156 1.00 81.00 89 VAL A N 1
ATOM 684 C CA . VAL A 1 89 ? 16.953 -0.027 -20.800 1.00 81.00 89 VAL A CA 1
ATOM 685 C C . VAL A 1 89 ? 16.996 0.260 -19.305 1.00 81.00 89 VAL A C 1
ATOM 687 O O . VAL A 1 89 ? 17.078 -0.651 -18.481 1.00 81.00 89 VAL A O 1
ATOM 690 N N . THR A 1 90 ? 16.958 1.539 -18.963 1.00 88.31 90 THR A N 1
ATOM 691 C CA . THR A 1 90 ? 16.912 2.025 -17.588 1.00 88.31 90 THR A CA 1
ATOM 692 C C . THR A 1 90 ? 15.570 2.688 -17.319 1.00 88.31 90 THR A C 1
ATOM 694 O O . THR A 1 90 ? 14.849 3.095 -18.234 1.00 88.31 90 THR A O 1
ATOM 697 N N . VAL A 1 91 ? 15.209 2.762 -16.043 1.00 90.62 91 VAL A N 1
ATOM 698 C CA . VAL A 1 91 ? 13.974 3.393 -15.579 1.00 90.62 91 VAL A CA 1
ATOM 699 C C . VAL A 1 91 ? 14.299 4.430 -14.515 1.00 90.62 91 VAL A C 1
ATOM 701 O O . VAL A 1 91 ? 15.195 4.236 -13.692 1.00 90.62 91 VAL A O 1
ATOM 704 N N . LEU A 1 92 ? 13.562 5.540 -14.525 1.00 93.06 92 LEU A N 1
ATOM 705 C CA . LEU A 1 92 ? 13.612 6.513 -13.441 1.00 93.06 92 LEU A CA 1
ATOM 706 C C . LEU A 1 92 ? 12.711 6.032 -12.306 1.00 93.06 92 LEU A C 1
ATOM 708 O O . LEU A 1 92 ? 11.523 5.786 -12.506 1.00 93.06 92 LEU A O 1
ATOM 712 N N . VAL A 1 93 ? 13.279 5.926 -11.111 1.00 94.69 93 VAL A N 1
ATOM 713 C CA . VAL A 1 93 ? 12.568 5.533 -9.894 1.00 94.69 93 VAL A CA 1
ATOM 714 C C . VAL A 1 93 ? 12.503 6.726 -8.950 1.00 94.69 93 VAL A C 1
ATOM 716 O O . VAL A 1 93 ? 13.539 7.282 -8.587 1.00 94.69 93 VAL A O 1
ATOM 719 N N . ASP A 1 94 ? 11.288 7.101 -8.548 1.00 93.38 94 ASP A N 1
ATOM 720 C CA . ASP A 1 94 ? 11.052 8.088 -7.491 1.00 93.38 94 ASP A CA 1
ATOM 721 C C . ASP A 1 94 ? 11.471 7.503 -6.136 1.00 93.38 94 ASP A C 1
ATOM 723 O O . ASP A 1 94 ? 10.979 6.449 -5.716 1.00 93.38 94 ASP A O 1
ATOM 727 N N . ILE A 1 95 ? 12.392 8.185 -5.459 1.00 91.75 95 ILE A N 1
ATOM 728 C CA . ILE A 1 95 ? 12.862 7.807 -4.121 1.00 91.75 95 ILE A CA 1
ATOM 729 C C . ILE A 1 95 ? 12.233 8.658 -3.007 1.00 91.75 95 ILE A C 1
ATOM 731 O O . ILE A 1 95 ? 12.464 8.378 -1.829 1.00 91.75 95 ILE A O 1
ATOM 735 N N . GLY A 1 96 ? 11.420 9.656 -3.360 1.00 87.56 96 GLY A N 1
ATOM 736 C CA . GLY A 1 96 ? 10.782 10.604 -2.455 1.00 87.56 96 GLY A CA 1
ATOM 737 C C . GLY A 1 96 ? 11.329 12.027 -2.580 1.00 87.56 96 GLY A C 1
ATOM 738 O O . GLY A 1 96 ? 12.325 12.295 -3.251 1.00 87.56 96 GLY A O 1
ATOM 739 N N . THR A 1 97 ? 10.631 12.967 -1.929 1.00 90.88 97 THR A N 1
ATOM 740 C CA . THR A 1 97 ? 10.972 14.405 -1.863 1.00 90.88 97 THR A CA 1
ATOM 741 C C . THR A 1 97 ? 11.246 15.070 -3.223 1.00 90.88 97 THR A C 1
ATOM 743 O O . THR A 1 97 ? 11.948 16.073 -3.286 1.00 90.88 97 THR A O 1
ATOM 746 N N . GLY A 1 98 ? 10.696 14.520 -4.311 1.00 91.25 98 GLY A N 1
ATOM 747 C CA . GLY A 1 98 ? 10.867 15.036 -5.672 1.00 91.25 98 GLY A CA 1
ATOM 748 C C . GLY A 1 98 ? 12.152 14.597 -6.382 1.00 91.25 98 GLY A C 1
ATOM 749 O O . GLY A 1 98 ? 12.464 15.156 -7.432 1.00 91.25 98 GLY A O 1
ATOM 750 N N . PHE A 1 99 ? 12.893 13.621 -5.847 1.00 94.94 99 PHE A N 1
ATOM 751 C CA . PHE A 1 99 ? 14.114 13.109 -6.470 1.00 94.94 99 PHE A CA 1
ATOM 752 C C . PHE A 1 99 ? 13.873 11.789 -7.195 1.00 94.94 99 PHE A C 1
ATOM 754 O O . PHE A 1 99 ? 13.222 10.877 -6.686 1.00 94.94 99 PHE A O 1
ATOM 761 N N . TYR A 1 100 ? 14.494 11.673 -8.367 1.00 95.31 100 TYR A N 1
ATOM 762 C CA . TYR A 1 100 ? 14.461 10.479 -9.198 1.00 95.31 100 TYR A CA 1
ATOM 763 C C . TYR A 1 100 ? 15.873 9.950 -9.393 1.00 95.31 100 TYR A C 1
ATOM 765 O O . TYR A 1 100 ? 16.814 10.718 -9.591 1.00 95.31 100 TYR A O 1
ATOM 773 N N . VAL A 1 101 ? 16.011 8.630 -9.360 1.00 94.94 101 VAL A N 1
ATOM 774 C CA . VAL A 1 101 ? 17.277 7.942 -9.609 1.00 94.94 101 VAL A CA 1
ATOM 775 C C . VAL A 1 101 ? 17.097 6.992 -10.779 1.00 94.94 101 VAL A C 1
ATOM 777 O O . VAL A 1 101 ? 16.137 6.224 -10.826 1.00 94.94 101 VAL A O 1
ATOM 780 N N . GLU A 1 102 ? 18.035 7.035 -11.717 1.00 94.25 102 GLU A N 1
ATOM 781 C CA . GLU A 1 102 ? 18.100 6.074 -12.810 1.00 94.25 102 GLU A CA 1
ATOM 782 C C . GLU A 1 102 ? 18.556 4.709 -12.276 1.00 94.25 102 GLU A C 1
ATOM 784 O O . GLU A 1 102 ? 19.574 4.596 -11.587 1.00 94.25 102 GLU A O 1
ATOM 789 N N . LYS A 1 103 ? 17.780 3.663 -12.560 1.00 93.81 103 LYS A N 1
ATOM 790 C CA . LYS A 1 103 ? 18.065 2.283 -12.154 1.00 93.81 103 LYS A CA 1
ATOM 791 C C . LYS A 1 103 ? 17.910 1.332 -13.332 1.00 93.81 103 LYS A C 1
ATOM 793 O O . LYS A 1 103 ? 17.133 1.576 -14.255 1.00 93.81 103 LYS A O 1
ATOM 798 N N . SER A 1 104 ? 18.623 0.210 -13.267 1.00 93.31 104 SER A N 1
ATOM 799 C CA . SER A 1 104 ? 18.329 -0.944 -14.116 1.00 93.31 104 SER A CA 1
ATOM 800 C C . SER A 1 104 ? 16.925 -1.479 -13.805 1.00 93.31 104 SER A C 1
ATOM 802 O O . SER A 1 104 ? 16.418 -1.307 -12.691 1.00 93.31 104 SER A O 1
ATOM 804 N N . THR A 1 105 ? 16.294 -2.162 -14.759 1.00 91.38 105 THR A N 1
ATOM 805 C CA . THR A 1 105 ? 14.974 -2.780 -14.548 1.00 91.38 105 THR A CA 1
ATOM 806 C C . THR A 1 105 ? 14.989 -3.798 -13.401 1.00 91.38 105 THR A C 1
ATOM 808 O O . THR A 1 105 ? 14.060 -3.840 -12.587 1.00 91.38 105 THR A O 1
ATOM 811 N N . SER A 1 106 ? 16.087 -4.548 -13.252 1.00 93.06 106 SER A N 1
ATOM 812 C CA . SER A 1 106 ? 16.277 -5.491 -12.150 1.00 93.06 106 SER A CA 1
ATOM 813 C C . SER A 1 106 ? 16.384 -4.802 -10.790 1.00 93.06 106 SER A C 1
ATOM 815 O O . SER A 1 106 ? 15.770 -5.255 -9.823 1.00 93.06 106 SER A O 1
ATOM 817 N N . ASP A 1 107 ? 17.132 -3.699 -10.691 1.00 94.69 107 ASP A N 1
ATOM 818 C CA . ASP A 1 107 ? 17.301 -2.990 -9.416 1.00 94.69 107 ASP A CA 1
ATOM 819 C C . ASP A 1 107 ? 16.058 -2.188 -9.039 1.00 94.69 107 ASP A C 1
ATOM 821 O O . ASP A 1 107 ? 15.736 -2.071 -7.857 1.00 94.69 107 ASP A O 1
ATOM 825 N N . ALA A 1 108 ? 15.331 -1.667 -10.028 1.00 94.94 108 ALA A N 1
ATOM 826 C CA . ALA A 1 108 ? 14.029 -1.049 -9.818 1.00 94.94 108 ALA A CA 1
ATOM 827 C C . ALA A 1 108 ? 13.006 -2.070 -9.298 1.00 94.94 108 ALA A C 1
ATOM 829 O O . ALA A 1 108 ? 12.298 -1.786 -8.334 1.00 94.94 108 ALA A O 1
ATOM 830 N N . THR A 1 109 ? 12.982 -3.280 -9.866 1.00 94.94 109 THR A N 1
ATOM 831 C CA . THR A 1 109 ? 12.115 -4.368 -9.385 1.00 94.94 109 THR A CA 1
ATOM 832 C C . THR A 1 109 ? 12.420 -4.705 -7.925 1.00 94.94 109 THR A C 1
ATOM 834 O O . THR A 1 109 ? 11.520 -4.645 -7.091 1.00 94.94 109 THR A O 1
ATOM 837 N N . LYS A 1 110 ? 13.698 -4.928 -7.581 1.00 96.44 110 LYS A N 1
ATOM 838 C CA . LYS A 1 110 ? 14.128 -5.177 -6.191 1.00 96.44 110 LYS A CA 1
ATOM 839 C C . LYS A 1 110 ? 13.753 -4.037 -5.242 1.00 96.44 110 LYS A C 1
ATOM 841 O O . LYS A 1 110 ? 13.359 -4.285 -4.106 1.00 96.44 110 LYS A O 1
ATOM 846 N N . PHE A 1 111 ? 13.879 -2.789 -5.693 1.00 95.88 111 PHE A N 1
ATOM 847 C CA . PHE A 1 111 ? 13.500 -1.623 -4.900 1.00 95.88 111 PHE A CA 1
ATOM 848 C C . PHE A 1 111 ? 12.003 -1.629 -4.566 1.00 95.88 111 PHE A C 1
ATOM 850 O O . PHE A 1 111 ? 11.637 -1.459 -3.402 1.00 95.88 111 PHE A O 1
ATOM 857 N N . TYR A 1 112 ? 11.140 -1.858 -5.559 1.00 96.31 112 TYR A N 1
ATOM 858 C CA . TYR A 1 112 ? 9.696 -1.921 -5.334 1.00 96.31 112 TYR A CA 1
ATOM 859 C C . TYR A 1 112 ? 9.280 -3.147 -4.516 1.00 96.31 112 TYR A C 1
ATOM 861 O O . TYR A 1 112 ? 8.407 -3.012 -3.660 1.00 96.31 112 TYR A O 1
ATOM 869 N N . ASP A 1 113 ? 9.925 -4.302 -4.703 1.00 97.06 113 ASP A N 1
ATOM 870 C CA . ASP A 1 113 ? 9.693 -5.491 -3.873 1.00 97.06 113 ASP A CA 1
ATOM 871 C C . ASP A 1 113 ? 10.003 -5.211 -2.395 1.00 97.06 113 ASP A C 1
ATOM 873 O O . ASP A 1 113 ? 9.174 -5.497 -1.531 1.00 97.06 113 ASP A O 1
ATOM 877 N N . GLY A 1 114 ? 11.128 -4.547 -2.101 1.00 97.12 114 GLY A N 1
ATOM 878 C CA . GLY A 1 114 ? 11.458 -4.114 -0.739 1.00 97.12 114 GLY A CA 1
ATOM 879 C C . GLY A 1 114 ? 10.406 -3.165 -0.151 1.00 97.12 114 GLY A C 1
ATOM 880 O O . GLY A 1 114 ? 9.948 -3.357 0.974 1.00 97.12 114 GLY A O 1
ATOM 881 N N . LYS A 1 115 ? 9.925 -2.188 -0.935 1.00 95.81 115 LYS A N 1
ATOM 882 C CA . LYS A 1 115 ? 8.837 -1.289 -0.502 1.00 95.81 115 LYS A CA 1
ATOM 883 C C . LYS A 1 115 ? 7.523 -2.026 -0.245 1.00 95.81 115 LYS A C 1
ATOM 885 O O . LYS A 1 115 ? 6.787 -1.665 0.674 1.00 95.81 115 LYS A O 1
ATOM 890 N N . ILE A 1 116 ? 7.205 -3.040 -1.048 1.00 96.88 116 ILE A N 1
ATOM 891 C CA . ILE A 1 116 ? 6.026 -3.887 -0.842 1.00 96.88 116 ILE A CA 1
ATOM 892 C C . ILE A 1 116 ? 6.174 -4.691 0.447 1.00 96.88 116 ILE A C 1
ATOM 894 O O . ILE A 1 116 ? 5.198 -4.800 1.190 1.00 96.88 116 ILE A O 1
ATOM 898 N N . GLU A 1 117 ? 7.356 -5.236 0.729 1.00 97.44 117 GLU A N 1
ATOM 899 C CA . GLU A 1 117 ? 7.629 -5.976 1.961 1.00 97.44 117 GLU A CA 1
ATOM 900 C C . GLU A 1 117 ? 7.460 -5.081 3.198 1.00 97.44 117 GLU A C 1
ATOM 902 O O . GLU A 1 117 ? 6.718 -5.439 4.116 1.00 97.44 117 GLU A O 1
ATOM 907 N N . ASP A 1 118 ? 8.050 -3.883 3.184 1.00 95.94 118 ASP A N 1
ATOM 908 C CA . ASP A 1 118 ? 7.914 -2.890 4.257 1.00 95.94 118 ASP A CA 1
ATOM 909 C C . ASP A 1 118 ? 6.445 -2.512 4.497 1.00 95.94 118 ASP A C 1
ATOM 911 O O . ASP A 1 118 ? 5.955 -2.529 5.629 1.00 95.94 118 ASP A O 1
ATOM 915 N N . LEU A 1 119 ? 5.700 -2.225 3.422 1.00 96.12 119 LEU A N 1
ATOM 916 C CA . LEU A 1 119 ? 4.269 -1.938 3.519 1.00 96.12 119 LEU A CA 1
ATOM 917 C C . LEU A 1 119 ? 3.472 -3.134 4.039 1.00 96.12 119 LEU A C 1
ATOM 919 O O . LEU A 1 119 ? 2.520 -2.941 4.787 1.00 96.12 119 LEU A O 1
ATOM 923 N N . THR A 1 120 ? 3.844 -4.358 3.664 1.00 96.19 120 THR A N 1
ATOM 924 C CA . THR A 1 120 ? 3.169 -5.574 4.136 1.00 96.19 120 THR A CA 1
ATOM 925 C C . THR A 1 120 ? 3.329 -5.722 5.644 1.00 96.19 120 THR A C 1
ATOM 927 O O . THR A 1 120 ? 2.333 -5.926 6.330 1.00 96.19 120 THR A O 1
ATOM 930 N N . LYS A 1 121 ? 4.546 -5.528 6.170 1.00 96.75 121 LYS A N 1
ATOM 931 C CA . LYS A 1 121 ? 4.813 -5.544 7.618 1.00 96.75 121 LYS A CA 1
ATOM 932 C C . LYS A 1 121 ? 3.965 -4.501 8.351 1.00 96.75 121 LYS A C 1
ATOM 934 O O . LYS A 1 121 ? 3.310 -4.830 9.338 1.00 96.75 121 LYS A O 1
ATOM 939 N N . ASN A 1 122 ? 3.910 -3.274 7.830 1.00 94.75 122 ASN A N 1
ATOM 940 C CA . ASN A 1 122 ? 3.102 -2.199 8.414 1.00 94.75 122 ASN A CA 1
ATOM 941 C C . ASN A 1 122 ? 1.596 -2.513 8.378 1.00 94.75 122 ASN A C 1
ATOM 943 O O . ASN A 1 122 ? 0.888 -2.248 9.347 1.00 94.75 122 ASN A O 1
ATOM 947 N N . LEU A 1 123 ? 1.097 -3.092 7.281 1.00 95.62 123 LEU A N 1
ATOM 948 C CA . LEU A 1 123 ? -0.306 -3.495 7.154 1.00 95.62 123 LEU A CA 1
ATOM 949 C C . LEU A 1 123 ? -0.672 -4.581 8.172 1.00 95.62 123 LEU A C 1
ATOM 951 O O . LEU A 1 123 ? -1.686 -4.434 8.847 1.00 95.62 123 LEU A O 1
ATOM 955 N N . THR A 1 124 ? 0.161 -5.613 8.340 1.00 95.94 124 THR A N 1
ATOM 956 C CA . THR A 1 124 ? -0.065 -6.667 9.345 1.00 95.94 124 THR A CA 1
ATOM 957 C C . THR A 1 124 ? -0.095 -6.101 10.766 1.00 95.94 124 THR A C 1
ATOM 959 O O . THR A 1 124 ? -0.968 -6.463 11.552 1.00 95.94 124 THR A O 1
ATOM 962 N N . GLN A 1 125 ? 0.804 -5.167 11.093 1.00 95.00 125 GLN A N 1
ATOM 963 C CA . GLN A 1 125 ? 0.795 -4.497 12.399 1.00 95.00 125 GLN A CA 1
ATOM 964 C C . GLN A 1 125 ? -0.497 -3.700 12.622 1.00 95.00 125 GLN A C 1
ATOM 966 O O . GLN A 1 125 ? -1.096 -3.775 13.693 1.00 95.00 125 GLN A O 1
ATOM 971 N N . ILE A 1 126 ? -0.961 -2.958 11.612 1.00 94.56 126 ILE A N 1
ATOM 972 C CA . ILE A 1 126 ? -2.213 -2.198 11.714 1.00 94.56 126 ILE A CA 1
ATOM 973 C C . ILE A 1 126 ? -3.412 -3.138 11.863 1.00 94.56 126 ILE A C 1
ATOM 975 O O . ILE A 1 126 ? -4.280 -2.857 12.683 1.00 94.56 126 ILE A O 1
ATOM 979 N N . GLU A 1 127 ? -3.464 -4.250 11.127 1.00 93.69 127 GLU A N 1
ATOM 980 C CA . GLU A 1 127 ? -4.529 -5.256 11.268 1.00 93.69 127 GLU A CA 1
ATOM 981 C C . GLU A 1 127 ? -4.613 -5.796 12.697 1.00 93.69 127 GLU A C 1
ATOM 983 O O . GLU A 1 127 ? -5.705 -5.884 13.263 1.00 93.69 127 GLU A O 1
ATOM 988 N N . GLU A 1 128 ? -3.468 -6.102 13.312 1.00 95.31 128 GLU A N 1
ATOM 989 C CA . GLU A 1 128 ? -3.421 -6.561 14.697 1.00 95.31 128 GLU A CA 1
ATOM 990 C C . GLU A 1 128 ? -3.924 -5.488 15.674 1.00 95.31 128 GLU A C 1
ATOM 992 O O . GLU A 1 128 ? -4.772 -5.775 16.524 1.00 95.31 128 GLU A O 1
ATOM 997 N N . VAL A 1 129 ? -3.470 -4.240 15.525 1.00 94.62 129 VAL A N 1
ATOM 998 C CA . VAL A 1 129 ? -3.903 -3.128 16.387 1.00 94.62 129 VAL A CA 1
ATOM 999 C C . VAL A 1 129 ? -5.397 -2.839 16.216 1.00 94.62 129 VAL A C 1
ATOM 1001 O O . VAL A 1 129 ? -6.099 -2.621 17.205 1.00 94.62 129 VAL A O 1
ATOM 1004 N N . VAL A 1 130 ? -5.913 -2.867 14.983 1.00 93.62 130 VAL A N 1
ATOM 1005 C CA . VAL A 1 130 ? -7.347 -2.702 14.697 1.00 93.62 130 VAL A CA 1
ATOM 1006 C C . VAL A 1 130 ? -8.154 -3.810 15.364 1.00 93.62 130 VAL A C 1
ATOM 1008 O O . VAL A 1 130 ? -9.169 -3.514 15.999 1.00 93.62 130 VAL A O 1
ATOM 1011 N N . ARG A 1 131 ? -7.698 -5.069 15.288 1.00 93.75 131 ARG A N 1
ATOM 1012 C CA . ARG A 1 131 ? -8.357 -6.198 15.959 1.00 93.75 131 ARG A CA 1
ATOM 1013 C C . ARG A 1 131 ? -8.426 -5.977 17.471 1.00 93.75 131 ARG A C 1
ATOM 1015 O O . ARG A 1 131 ? -9.517 -5.975 18.033 1.00 93.75 131 ARG A O 1
ATOM 1022 N N . GLN A 1 132 ? -7.288 -5.693 18.108 1.00 94.31 132 GLN A N 1
ATOM 1023 C CA . GLN A 1 132 ? -7.207 -5.462 19.556 1.00 94.31 132 GLN A CA 1
ATOM 1024 C C . GLN A 1 132 ? -8.094 -4.291 20.017 1.00 94.31 132 GLN A C 1
ATOM 1026 O O . GLN A 1 132 ? -8.789 -4.387 21.033 1.00 94.31 132 GLN A O 1
ATOM 1031 N N . LYS A 1 133 ? -8.115 -3.183 19.263 1.00 93.75 133 LYS A N 1
ATOM 1032 C CA . LYS A 1 133 ? -8.969 -2.023 19.568 1.00 93.75 133 LYS A CA 1
ATOM 1033 C C . LYS A 1 133 ? -10.452 -2.323 19.374 1.00 93.75 133 LYS A C 1
ATOM 1035 O O . LYS A 1 133 ? -11.257 -1.874 20.184 1.00 93.75 133 LYS A O 1
ATOM 1040 N N . THR A 1 134 ? -10.810 -3.102 18.355 1.00 93.50 134 THR A N 1
ATOM 1041 C CA . THR A 1 134 ? -12.198 -3.530 18.118 1.00 93.50 134 THR A CA 1
ATOM 1042 C C . THR A 1 134 ? -12.705 -4.407 19.262 1.00 93.50 134 THR A C 1
ATOM 1044 O O . THR A 1 134 ? -13.811 -4.194 19.755 1.00 93.50 134 THR A O 1
ATOM 1047 N N . ASP A 1 135 ? -11.887 -5.346 19.739 1.00 93.88 135 ASP A N 1
ATOM 1048 C CA . ASP A 1 135 ? -12.234 -6.196 20.884 1.00 93.88 135 ASP A CA 1
ATOM 1049 C C . ASP A 1 135 ? -12.366 -5.375 22.177 1.00 93.88 135 ASP A C 1
ATOM 1051 O O . ASP A 1 135 ? -13.301 -5.570 22.955 1.00 93.88 135 ASP A O 1
ATOM 1055 N N . THR A 1 136 ? -11.484 -4.389 22.370 1.00 91.06 136 THR A N 1
ATOM 1056 C CA . THR A 1 136 ? -11.565 -3.452 23.502 1.00 91.06 136 THR A CA 1
ATOM 1057 C C . THR A 1 136 ? -12.843 -2.613 23.445 1.00 91.06 136 THR A C 1
ATOM 1059 O O . THR A 1 136 ? -13.520 -2.463 24.461 1.00 91.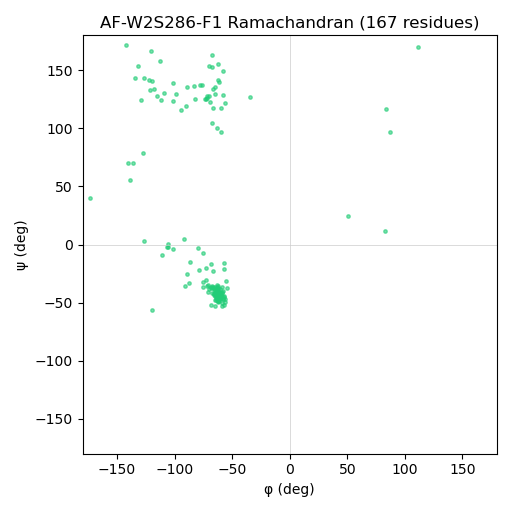06 136 THR A O 1
ATOM 1062 N N . LEU A 1 137 ? -13.207 -2.094 22.268 1.00 92.75 137 LEU A N 1
ATOM 1063 C CA . LEU A 1 137 ? -14.432 -1.319 22.071 1.00 92.75 137 LEU A CA 1
ATOM 1064 C C . LEU A 1 137 ? -15.674 -2.151 22.420 1.00 92.75 137 LEU A C 1
ATOM 1066 O O . LEU A 1 137 ? -16.516 -1.686 23.183 1.00 92.75 137 LEU A O 1
ATOM 1070 N N . ARG A 1 138 ? -15.742 -3.406 21.960 1.00 91.69 138 ARG A N 1
ATOM 1071 C CA . ARG A 1 138 ? -16.830 -4.335 22.314 1.00 91.69 138 ARG A CA 1
ATOM 1072 C C . ARG A 1 138 ? -16.923 -4.569 23.822 1.00 91.69 138 ARG A C 1
ATOM 1074 O O . ARG A 1 138 ? -18.010 -4.509 24.388 1.00 91.69 138 ARG A O 1
ATOM 1081 N N . ALA A 1 139 ? -15.789 -4.774 24.493 1.00 90.31 139 ALA A N 1
ATOM 1082 C CA . ALA A 1 139 ? -15.763 -4.951 25.945 1.00 90.31 139 ALA A CA 1
ATOM 1083 C C . ALA A 1 139 ? -16.266 -3.705 26.700 1.00 90.31 139 ALA A C 1
ATOM 1085 O O . ALA A 1 139 ? -16.962 -3.835 27.713 1.00 90.31 139 ALA A O 1
ATOM 1086 N N . VAL A 1 140 ? -15.942 -2.504 26.203 1.00 89.50 140 VAL A N 1
ATOM 1087 C CA . VAL A 1 140 ? -16.452 -1.229 26.734 1.00 89.50 140 VAL A CA 1
ATOM 1088 C C . VAL A 1 140 ? -17.963 -1.128 26.530 1.00 89.50 140 VAL A C 1
ATOM 1090 O O . VAL A 1 140 ? -18.679 -0.840 27.488 1.00 89.50 140 VAL A O 1
ATOM 1093 N N .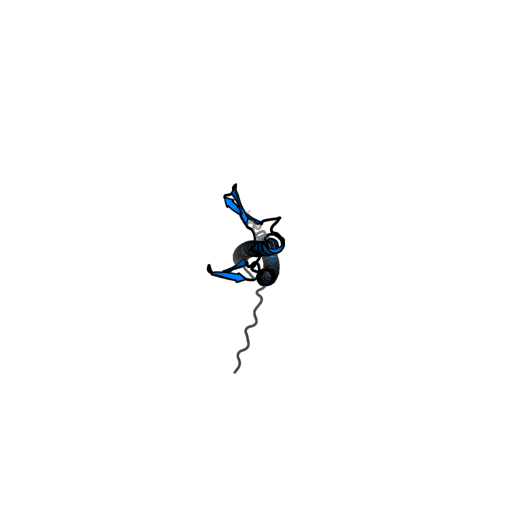 GLU A 1 141 ? -18.463 -1.429 25.332 1.00 89.06 141 GLU A N 1
ATOM 1094 C CA . GLU A 1 141 ? -19.897 -1.401 25.018 1.00 89.06 141 GLU A CA 1
ATOM 1095 C C . GLU A 1 141 ? -20.701 -2.383 25.880 1.00 89.06 141 GLU A C 1
ATOM 1097 O O . GLU A 1 141 ? -21.735 -2.013 26.443 1.00 89.06 141 GLU A O 1
ATOM 1102 N N . ASP A 1 142 ? -20.206 -3.606 26.077 1.00 88.25 142 ASP A N 1
ATOM 1103 C CA . ASP A 1 142 ? -20.837 -4.583 26.968 1.00 88.25 142 ASP A CA 1
ATOM 1104 C C . ASP A 1 142 ? -20.806 -4.130 28.436 1.00 88.25 142 ASP A C 1
ATOM 1106 O O . ASP A 1 142 ? -21.749 -4.364 29.198 1.00 88.25 142 ASP A O 1
ATOM 1110 N N . GLY A 1 143 ? -19.719 -3.476 28.861 1.00 86.62 143 GLY A N 1
ATOM 1111 C CA . GLY A 1 143 ? -19.605 -2.853 30.180 1.00 86.62 143 GLY A CA 1
ATOM 1112 C C . GLY A 1 143 ? -20.646 -1.751 30.394 1.00 86.62 143 GLY A C 1
ATOM 1113 O O . GLY A 1 143 ? -21.297 -1.718 31.440 1.00 86.62 143 GLY A O 1
ATOM 1114 N N . MET A 1 144 ? -20.856 -0.898 29.387 1.00 86.19 144 MET A N 1
ATOM 1115 C CA . MET A 1 144 ? -21.885 0.145 29.410 1.00 86.19 144 MET A CA 1
ATOM 1116 C C . MET A 1 144 ? -23.289 -0.454 29.476 1.00 86.19 144 MET A C 1
ATOM 1118 O O . MET A 1 144 ? -24.060 -0.069 30.353 1.00 86.19 144 MET A O 1
ATOM 1122 N N . ARG A 1 145 ? -23.605 -1.444 28.627 1.00 86.12 145 ARG A N 1
ATOM 1123 C CA . ARG A 1 145 ? -24.909 -2.135 28.633 1.00 86.12 145 ARG A CA 1
ATOM 1124 C C . ARG A 1 145 ? -25.228 -2.742 29.997 1.00 86.12 145 ARG A C 1
ATOM 1126 O O . ARG A 1 145 ? -26.317 -2.534 30.522 1.00 86.12 145 ARG A O 1
ATOM 1133 N N . ARG A 1 146 ? -24.262 -3.440 30.608 1.00 85.44 146 ARG A N 1
ATOM 1134 C CA . ARG A 1 146 ? -24.420 -4.020 31.953 1.00 85.44 146 ARG A CA 1
ATOM 1135 C C . ARG A 1 146 ? -24.686 -2.961 33.023 1.00 85.44 146 ARG A C 1
ATOM 1137 O O . ARG A 1 146 ? -25.493 -3.204 33.913 1.00 85.44 146 ARG A O 1
ATOM 1144 N N . LYS A 1 147 ? -24.038 -1.793 32.942 1.00 81.88 147 LYS A N 1
ATOM 1145 C CA . LYS A 1 147 ? -24.269 -0.692 33.891 1.00 81.88 147 LYS A CA 1
ATOM 1146 C C . LYS A 1 147 ? -25.631 -0.033 33.734 1.00 81.88 147 LYS A C 1
ATOM 1148 O O . LYS A 1 147 ? -26.225 0.304 34.749 1.00 81.88 147 LYS A O 1
ATOM 1153 N N . VAL A 1 148 ? -26.117 0.140 32.506 1.00 84.31 148 VAL A N 1
ATOM 1154 C CA . VAL A 1 148 ? -27.455 0.702 32.257 1.00 84.31 148 VAL A CA 1
ATOM 1155 C C . VAL A 1 148 ? -28.525 -0.208 32.867 1.00 84.31 148 VAL A C 1
ATOM 1157 O O . VAL A 1 148 ? -29.291 0.245 33.709 1.00 84.31 148 VAL A O 1
ATOM 1160 N N . VAL A 1 149 ? -28.463 -1.515 32.585 1.00 82.12 149 VAL A N 1
ATOM 1161 C CA . VAL A 1 149 ? -29.405 -2.507 33.139 1.00 82.12 149 VAL A CA 1
ATOM 1162 C C . VAL A 1 149 ? -29.332 -2.592 34.672 1.00 82.12 149 VAL A C 1
ATOM 1164 O O . VAL A 1 149 ? -30.358 -2.709 35.335 1.00 82.12 149 VAL A O 1
ATOM 1167 N N . ALA A 1 150 ? -28.132 -2.517 35.261 1.00 77.62 150 ALA A N 1
ATOM 1168 C CA . ALA A 1 150 ? -27.968 -2.529 36.717 1.00 77.62 150 ALA A CA 1
ATOM 1169 C C . ALA A 1 150 ? -28.416 -1.217 37.394 1.00 77.62 150 ALA A C 1
ATOM 1171 O O . ALA A 1 150 ? -28.855 -1.249 38.541 1.00 77.62 150 ALA A O 1
ATOM 1172 N N . GLY A 1 151 ? -28.304 -0.078 36.702 1.00 64.75 151 GLY A N 1
ATOM 1173 C CA . GLY A 1 151 ? -28.751 1.232 37.183 1.00 64.75 151 GLY A CA 1
ATOM 1174 C C . GLY A 1 151 ? -30.271 1.404 37.139 1.00 64.75 151 GLY A C 1
ATOM 1175 O O . GLY A 1 151 ? -30.842 1.956 38.074 1.00 64.75 151 GLY A O 1
ATOM 1176 N N . GLU A 1 152 ? -30.944 0.861 36.120 1.00 55.16 152 GLU A N 1
ATOM 1177 C CA . GLU A 1 152 ? -32.415 0.858 36.030 1.00 55.16 152 GLU A CA 1
ATOM 1178 C C . GLU A 1 152 ? -33.080 -0.019 37.111 1.00 55.16 152 GLU A C 1
ATOM 1180 O O . GLU A 1 152 ? -34.223 0.221 37.493 1.00 55.16 152 GLU A O 1
ATOM 1185 N N . GLY A 1 153 ? -32.360 -0.993 37.678 1.00 49.81 153 GLY A N 1
ATOM 1186 C CA . GLY A 1 153 ? -32.852 -1.831 38.778 1.00 49.81 153 GLY A CA 1
ATOM 1187 C C . GLY A 1 153 ? -32.896 -1.151 40.154 1.00 49.81 153 GLY A C 1
ATOM 1188 O O . GLY A 1 153 ? -33.408 -1.753 41.097 1.00 49.81 153 GLY A O 1
ATOM 1189 N N . GLN A 1 154 ? -32.358 0.067 40.300 1.00 46.81 154 GLN A N 1
ATOM 1190 C CA . GLN A 1 154 ? -32.203 0.727 41.604 1.00 46.81 154 GLN A CA 1
ATOM 1191 C C . GLN A 1 154 ? -33.114 1.954 41.807 1.00 46.81 154 GLN A C 1
ATOM 1193 O O . GLN A 1 154 ? -33.242 2.407 42.940 1.00 46.81 154 GLN A O 1
ATOM 1198 N N . ASP A 1 155 ? -33.817 2.425 40.767 1.00 43.12 155 ASP A N 1
ATOM 1199 C CA . ASP A 1 155 ? -34.726 3.592 40.838 1.00 43.12 155 ASP A CA 1
ATOM 1200 C C . ASP A 1 155 ? -36.231 3.221 40.810 1.00 43.12 155 ASP A C 1
ATOM 1202 O O . ASP A 1 155 ? -37.106 4.067 40.959 1.00 43.12 155 ASP A O 1
ATOM 1206 N N . GLY A 1 156 ? -36.571 1.931 40.677 1.00 42.97 156 GLY A N 1
ATOM 1207 C CA . GLY A 1 156 ? -37.962 1.443 40.637 1.00 42.97 156 GLY A CA 1
ATOM 1208 C C . GLY A 1 156 ? -38.576 1.024 41.985 1.00 42.97 156 GLY A C 1
ATOM 1209 O O . GLY A 1 156 ? -39.677 0.480 42.007 1.00 42.97 156 GLY A O 1
ATOM 1210 N N . GLY A 1 157 ? -37.871 1.207 43.111 1.00 43.66 157 GLY A N 1
ATOM 1211 C CA . GLY A 1 157 ? -38.205 0.562 44.393 1.00 43.66 157 GLY A CA 1
ATOM 1212 C C . GLY A 1 157 ? -38.820 1.434 45.495 1.00 43.66 157 GLY A C 1
AT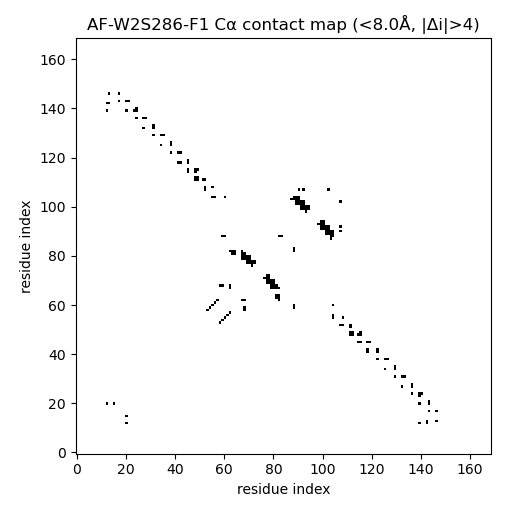OM 1213 O O . GLY A 1 157 ? -39.131 0.900 46.559 1.00 43.66 157 GLY A O 1
ATOM 1214 N N . GLN A 1 158 ? -38.996 2.747 45.307 1.00 42.44 158 GLN A N 1
ATOM 1215 C CA . GLN A 1 158 ? -39.416 3.627 46.410 1.00 42.44 158 GLN A CA 1
ATOM 1216 C C . GLN A 1 158 ? -40.458 4.680 46.001 1.00 42.44 158 GLN A C 1
ATOM 1218 O O . GLN A 1 158 ? -40.290 5.869 46.227 1.00 42.44 158 GLN A O 1
ATOM 1223 N N . ALA A 1 159 ? -41.583 4.233 45.443 1.00 44.94 159 ALA A N 1
ATOM 1224 C CA . ALA A 1 159 ? -42.797 5.045 45.316 1.00 44.94 159 ALA A CA 1
ATOM 1225 C C . ALA A 1 159 ? -44.032 4.174 45.601 1.00 44.94 159 ALA A C 1
ATOM 1227 O O . ALA A 1 159 ? -44.777 3.794 44.705 1.00 44.94 159 ALA A O 1
ATOM 1228 N N . GLY A 1 160 ? -44.209 3.774 46.864 1.00 45.66 160 GLY A N 1
ATOM 1229 C CA . GLY A 1 160 ? -45.289 2.859 47.244 1.00 45.66 160 GLY A CA 1
ATOM 1230 C C . GLY A 1 160 ? -45.443 2.617 48.743 1.00 45.66 160 GLY A C 1
ATOM 1231 O O . GLY A 1 160 ? -45.681 1.489 49.154 1.00 45.66 160 GLY A O 1
ATOM 1232 N N . ARG A 1 161 ? -45.292 3.650 49.578 1.00 45.19 161 ARG A N 1
ATOM 1233 C CA . ARG A 1 161 ? -45.863 3.673 50.937 1.00 45.19 161 ARG A CA 1
ATOM 1234 C C . ARG A 1 161 ? -46.489 5.043 51.167 1.00 45.19 161 ARG A C 1
ATOM 1236 O O . ARG A 1 161 ? -45.952 5.886 51.874 1.00 45.19 161 ARG A O 1
ATOM 1243 N N . GLY A 1 162 ? -47.590 5.261 50.450 1.00 41.00 162 GLY A N 1
ATOM 1244 C CA . GLY A 1 162 ? -48.507 6.362 50.694 1.00 41.00 162 GLY A CA 1
ATOM 1245 C C . GLY A 1 162 ? -49.190 6.177 52.043 1.00 41.00 162 GLY A C 1
ATOM 1246 O O . GLY A 1 162 ? -49.622 5.077 52.386 1.00 41.00 162 GLY A O 1
ATOM 1247 N N . ALA A 1 163 ? -49.201 7.279 52.779 1.00 49.78 163 ALA A N 1
ATOM 1248 C CA . ALA A 1 163 ? -49.901 7.549 54.017 1.00 49.78 163 ALA A CA 1
ATOM 1249 C C . ALA A 1 163 ? -51.278 6.868 54.125 1.00 49.78 163 ALA A C 1
ATOM 1251 O O . ALA A 1 163 ? -52.136 7.040 53.261 1.00 49.78 163 ALA A O 1
ATOM 1252 N N . GLY A 1 164 ? -51.470 6.128 55.219 1.00 44.19 164 GLY A N 1
ATOM 1253 C CA . GLY A 1 164 ? -52.779 5.853 55.799 1.00 44.19 164 GLY A CA 1
ATOM 1254 C C . GLY A 1 164 ? -53.022 6.893 56.888 1.00 44.19 164 GLY A C 1
ATOM 1255 O O . GLY A 1 164 ? -52.250 6.976 57.840 1.00 44.19 164 GLY A O 1
ATOM 1256 N N . ASP A 1 165 ? -54.036 7.699 56.623 1.00 46.81 165 ASP A N 1
ATOM 1257 C CA . ASP A 1 165 ? -54.514 8.919 57.261 1.00 46.81 165 ASP A CA 1
ATOM 1258 C C . ASP A 1 165 ? -55.094 8.727 58.679 1.00 46.81 165 ASP A C 1
ATOM 1260 O O . ASP A 1 165 ? -55.396 7.614 59.111 1.00 46.81 165 ASP A O 1
ATOM 1264 N N . GLU A 1 166 ? -55.191 9.849 59.388 1.00 47.38 166 GLU A N 1
ATOM 1265 C CA . GLU A 1 166 ? -55.549 10.062 60.791 1.00 47.38 166 GLU A CA 1
ATOM 1266 C C . GLU A 1 166 ? -57.034 9.790 61.142 1.00 47.38 166 GLU A C 1
ATOM 1268 O O . GLU A 1 166 ? -57.928 9.998 60.335 1.00 47.38 166 GLU A O 1
ATOM 1273 N N . GLY A 1 167 ? -57.291 9.446 62.416 1.00 47.16 167 GLY A N 1
ATOM 1274 C CA . GLY A 1 167 ? -58.272 10.154 63.265 1.00 47.16 167 GLY A CA 1
ATOM 1275 C C . GLY A 1 167 ? -59.782 9.823 63.225 1.00 47.16 167 GLY A C 1
ATOM 1276 O O . GLY A 1 167 ? -60.479 10.178 62.287 1.00 47.16 167 GLY A O 1
ATOM 1277 N N . GLY A 1 168 ? -60.297 9.344 64.372 1.00 46.47 168 GLY A N 1
ATOM 1278 C CA . GLY A 1 168 ? -61.510 9.874 65.039 1.00 46.47 168 GLY A CA 1
ATOM 1279 C C . GLY A 1 168 ? -62.898 9.345 64.637 1.00 46.47 168 GLY A C 1
ATOM 1280 O O . GLY A 1 168 ? -63.492 9.855 63.695 1.00 46.47 168 GLY A O 1
ATOM 1281 N N . ASP A 1 169 ? -63.447 8.373 65.374 1.00 42.03 169 ASP A N 1
ATOM 1282 C CA . ASP A 1 169 ? -64.428 8.494 66.489 1.00 42.03 169 ASP A CA 1
ATOM 1283 C C . ASP A 1 169 ? -64.848 7.076 66.934 1.00 42.03 169 ASP A C 1
ATOM 1285 O O . ASP A 1 169 ? -65.155 6.236 66.053 1.00 42.03 169 ASP A O 1
#

Nearest PDB structures (foldseek):
  6nr8-assembly1_5  TM=8.471E-01  e=1.246E-07  Homo sapiens
  6nrd-assembly1_5  TM=7.429E-01  e=2.957E-07  Homo sapiens
  1fxk-assembly1_C-2  TM=8.814E-01  e=9.810E-05  Methanothermobacter thermautotrophicus
  6nrb-assembly1_3  TM=6.901E-01  e=1.110E-04  Homo sapiens
  6nr9-assembly1_3  TM=5.635E-01  e=2.022E-03  Homo sapiens

Mean predicted aligned error: 12.12 Å

Foldseek 3Di:
DDDDDDDPPPDPLLVDDLVVLVVVLVVLVVVLVVLVVVLVVLVVVLVVLVVVLVCLVVQPVVADPVRFRWDDPDPPDTDGDHPDPPDQDWDWDDPDPPDTDIDHSVVSNVVSVVSSVVSVVVSVVSVVVSVVSVVVSVVSVVSSVVVVVVVVVPPPPPDPDDDDDDDDD

pLDDT: mean 81.69, std 18.02, range [41.0, 97.44]